Protein AF-C0JDY4-F1 (afdb_monomer_lite)

Foldseek 3Di:
DVVVVVVVVVVVCVVVPALNVLLCCQQPVVLVVQQPQALVVPPPPPDLVVLLVLLLVLLCVNVVSLCVRLDPCVPDPVSVVSSCVSVVNNVVSLVCCVVVVGPTRGDPNSNVSNVVNNVVVVVVVDPSPVVPPPCVVVPD

pLDDT: mean 74.21, std 14.03, range [37.53, 92.0]

Organism: NCBI:txid81985

InterPro domains:
  IPR039638 Mediator of RNA polymerase II transcription subunit 33A/B [PTHR33739] (1-139)
  IPR060620 Mediator of RNA polymerase II transcription subunit 33, C-terminal domain [PF27769] (1-134)

Sequence (140 aa):
QVKLAASLSASLVWLTGGLGVVHLLIKETIPSWFLSTDKSDRKQGPSDLVAELRGHALAYFVVLCGAFAWGVDSRSSASKRRRQAILGSHLEFIASALDGKISVGCETATWRTYVSGVVSLMVSCLPLWVAEIDTEVLKS

Radius of gyration: 17.47 Å; chains: 1; bounding box: 37×50×46 Å

Structure (mmCIF, N/CA/C/O backbone):
data_AF-C0JDY4-F1
#
_entry.id   AF-C0JDY4-F1
#
loop_
_atom_site.group_PDB
_atom_site.id
_atom_site.type_symbol
_atom_site.label_atom_id
_atom_site.label_alt_id
_atom_site.label_comp_id
_atom_site.label_asym_id
_atom_site.label_entity_id
_atom_site.label_seq_id
_atom_site.pdbx_PDB_ins_code
_atom_site.Cartn_x
_atom_site.Cartn_y
_atom_site.Cartn_z
_atom_site.occupancy
_atom_site.B_iso_or_equiv
_atom_site.auth_seq_id
_atom_site.auth_comp_id
_atom_site.auth_asym_id
_atom_site.auth_atom_id
_atom_site.pdbx_PDB_model_num
ATOM 1 N N . GLN A 1 1 ? 15.252 22.939 -25.487 1.00 50.12 1 GLN A N 1
ATOM 2 C CA . GLN A 1 1 ? 14.313 23.073 -24.349 1.00 50.12 1 GLN A CA 1
ATOM 3 C C . GLN A 1 1 ? 14.003 21.735 -23.671 1.00 50.12 1 GLN A C 1
ATOM 5 O O . GLN A 1 1 ? 14.151 21.660 -22.462 1.00 50.12 1 GLN A O 1
ATOM 10 N N . VAL A 1 2 ? 13.697 20.661 -24.410 1.00 67.81 2 VAL A N 1
ATOM 11 C CA . VAL A 1 2 ? 13.397 19.320 -23.845 1.00 67.81 2 VAL A CA 1
ATOM 12 C C . VAL A 1 2 ? 14.485 18.753 -22.917 1.00 67.81 2 VAL A C 1
ATOM 14 O O . VAL A 1 2 ? 14.171 18.270 -21.839 1.00 67.81 2 VAL A O 1
ATOM 17 N N . LYS A 1 3 ? 15.772 18.873 -23.278 1.00 67.50 3 LYS A N 1
ATOM 18 C CA . LYS A 1 3 ? 16.896 18.419 -22.430 1.00 67.50 3 LYS A CA 1
ATOM 19 C C . LYS A 1 3 ? 17.013 19.171 -21.099 1.00 67.50 3 LYS A C 1
ATOM 21 O O . LYS A 1 3 ? 17.364 18.560 -20.100 1.00 67.50 3 LYS A O 1
ATOM 26 N N . LEU A 1 4 ? 16.727 20.473 -21.103 1.00 75.19 4 LEU A N 1
ATOM 27 C CA . LEU A 1 4 ? 16.822 21.329 -19.917 1.00 75.19 4 LEU A CA 1
ATOM 28 C C . LEU A 1 4 ? 15.651 21.071 -18.967 1.00 75.19 4 LEU A C 1
ATOM 30 O O . LEU A 1 4 ? 15.844 20.952 -17.763 1.00 75.19 4 LEU A O 1
ATOM 34 N N . ALA A 1 5 ? 14.448 20.926 -19.528 1.00 75.88 5 ALA A N 1
ATOM 35 C CA . ALA A 1 5 ? 13.280 20.501 -18.773 1.00 75.88 5 ALA A CA 1
ATOM 36 C C . ALA A 1 5 ? 13.520 19.118 -18.151 1.00 75.88 5 ALA A C 1
ATOM 38 O O . ALA A 1 5 ? 13.335 18.968 -16.951 1.00 75.88 5 ALA A O 1
ATOM 39 N N . ALA A 1 6 ? 14.042 18.160 -18.931 1.00 74.00 6 ALA A N 1
ATOM 40 C CA . ALA A 1 6 ? 14.366 16.816 -18.457 1.00 74.00 6 ALA A CA 1
ATOM 41 C C . ALA A 1 6 ? 15.421 16.815 -17.337 1.00 74.00 6 ALA A C 1
ATOM 43 O O . ALA A 1 6 ? 15.230 16.137 -16.327 1.00 74.00 6 ALA A O 1
ATOM 44 N N . SER A 1 7 ? 16.507 17.588 -17.474 1.00 75.50 7 SER A N 1
ATOM 45 C CA . SER A 1 7 ? 17.545 17.669 -16.440 1.00 75.50 7 SER A CA 1
ATOM 46 C C . SER A 1 7 ? 17.042 18.357 -15.176 1.00 75.50 7 SER A C 1
ATOM 48 O O . SER A 1 7 ? 17.336 17.885 -14.087 1.00 75.50 7 SER A O 1
ATOM 50 N N . LEU A 1 8 ? 16.240 19.420 -15.300 1.00 72.19 8 LEU A N 1
ATOM 51 C CA . LEU A 1 8 ? 15.624 20.084 -14.151 1.00 72.19 8 LEU A CA 1
ATOM 52 C C . LEU A 1 8 ? 14.645 19.159 -13.434 1.00 72.19 8 LEU A C 1
ATOM 54 O O . LEU A 1 8 ? 14.717 19.059 -12.217 1.00 72.19 8 LEU A O 1
ATOM 58 N N . SER A 1 9 ? 13.787 18.431 -14.156 1.00 66.00 9 SER A N 1
ATOM 59 C CA . SER A 1 9 ? 12.893 17.448 -13.538 1.00 66.00 9 SER A CA 1
ATOM 60 C C . SER A 1 9 ? 13.660 16.299 -12.883 1.00 66.00 9 SER A C 1
ATOM 62 O O . SER A 1 9 ? 13.310 15.903 -11.779 1.00 66.00 9 SER A O 1
ATOM 64 N N . ALA A 1 10 ? 14.741 15.805 -13.495 1.00 67.12 10 ALA A N 1
ATOM 65 C CA . ALA A 1 10 ? 15.577 14.764 -12.899 1.00 67.12 10 ALA A CA 1
ATOM 66 C C . ALA A 1 10 ? 16.288 15.262 -11.631 1.00 67.12 10 ALA A C 1
ATOM 68 O O . ALA A 1 10 ? 16.282 14.575 -10.612 1.00 67.12 10 ALA A O 1
ATOM 69 N N . SER A 1 11 ? 16.845 16.477 -11.661 1.00 68.44 11 SER A N 1
ATOM 70 C CA . SER A 1 11 ? 17.461 17.111 -10.495 1.00 68.44 11 SER A CA 1
ATOM 71 C C . SER A 1 11 ? 16.439 17.428 -9.410 1.00 68.44 11 SER A C 1
ATOM 73 O O . SER A 1 11 ? 16.751 17.233 -8.245 1.00 68.44 11 SER A O 1
ATOM 75 N N . LEU A 1 12 ? 15.220 17.851 -9.757 1.00 62.31 12 LEU A N 1
ATOM 76 C CA . LEU A 1 12 ? 14.148 18.122 -8.800 1.00 62.31 12 LEU A CA 1
ATOM 77 C C . LEU A 1 12 ? 13.635 16.825 -8.161 1.00 62.31 12 LEU A C 1
ATOM 79 O O . LEU A 1 12 ? 13.449 16.789 -6.953 1.00 62.31 12 LEU A O 1
ATOM 83 N N . VAL A 1 13 ? 13.482 15.739 -8.926 1.00 61.78 13 VAL A N 1
ATOM 84 C CA . VAL A 1 13 ? 13.164 14.393 -8.403 1.00 61.78 13 VAL A CA 1
ATOM 85 C C . VAL A 1 13 ? 14.276 13.884 -7.482 1.00 61.78 13 VAL A C 1
ATOM 87 O O . VAL A 1 13 ? 14.000 13.286 -6.446 1.00 61.78 13 VAL A O 1
ATOM 90 N N . TRP A 1 14 ? 15.538 14.146 -7.823 1.00 54.47 14 TRP A N 1
ATOM 91 C CA . TRP A 1 14 ? 16.686 13.776 -6.995 1.00 54.47 14 TRP A CA 1
ATOM 92 C C . TRP A 1 14 ? 16.788 14.625 -5.714 1.00 54.47 14 TRP A C 1
ATOM 94 O O . TRP A 1 14 ? 17.023 14.082 -4.638 1.00 54.47 14 TRP A O 1
ATOM 104 N N . LEU A 1 15 ? 16.547 15.938 -5.805 1.00 52.94 15 LEU A N 1
ATOM 105 C CA . LEU A 1 15 ? 16.581 16.898 -4.690 1.00 52.94 15 LEU A CA 1
ATOM 106 C C . LEU A 1 15 ? 15.380 16.768 -3.749 1.00 52.94 15 LEU A C 1
ATOM 108 O O . LEU A 1 15 ? 15.523 16.991 -2.553 1.00 52.94 15 LEU A O 1
ATOM 112 N N . THR A 1 16 ? 14.216 16.365 -4.260 1.00 61.41 16 THR A N 1
ATOM 113 C CA . THR A 1 16 ? 13.029 16.053 -3.444 1.00 61.41 16 THR A CA 1
ATOM 114 C C . THR A 1 16 ? 13.118 14.678 -2.771 1.00 61.41 16 THR A C 1
ATOM 116 O O . THR A 1 16 ? 12.195 14.297 -2.060 1.00 61.41 16 THR A O 1
ATOM 119 N N . GLY A 1 17 ? 14.238 13.955 -2.936 1.00 56.53 17 GLY A N 1
ATOM 120 C CA . GLY A 1 17 ? 14.580 12.736 -2.194 1.00 56.53 17 GLY A CA 1
ATOM 121 C C . GLY A 1 17 ? 14.294 11.406 -2.910 1.00 56.53 17 GLY A C 1
ATOM 122 O O . GLY A 1 17 ? 14.461 10.334 -2.320 1.00 56.53 17 GLY A O 1
ATOM 123 N N . GLY A 1 18 ? 13.937 11.448 -4.198 1.00 70.25 18 GLY A N 1
ATOM 124 C CA . GLY A 1 18 ? 13.929 10.301 -5.110 1.00 70.25 18 GLY A CA 1
ATOM 125 C C . GLY A 1 18 ? 13.189 9.051 -4.607 1.00 70.25 18 GLY A C 1
ATOM 126 O O . GLY A 1 18 ? 12.225 9.110 -3.847 1.00 70.25 18 GLY A O 1
ATOM 127 N N . LEU A 1 19 ? 13.676 7.877 -5.024 1.00 68.69 19 LEU A N 1
ATOM 128 C CA . LEU A 1 19 ? 13.177 6.559 -4.599 1.00 68.69 19 LEU A CA 1
ATOM 129 C C . LEU A 1 19 ? 13.243 6.351 -3.072 1.00 68.69 19 LEU A C 1
ATOM 131 O O . LEU A 1 19 ? 12.478 5.557 -2.528 1.00 68.69 19 LEU A O 1
ATOM 135 N N . GLY A 1 20 ? 14.146 7.055 -2.382 1.00 74.81 20 GLY A N 1
ATOM 136 C CA . GLY A 1 20 ? 14.286 6.991 -0.927 1.00 74.81 20 GLY A CA 1
ATOM 137 C C . GLY A 1 20 ? 13.078 7.573 -0.196 1.00 74.81 20 GLY A C 1
ATOM 138 O O . GLY A 1 20 ? 12.614 6.980 0.772 1.00 74.81 20 GLY A O 1
ATOM 139 N N . VAL A 1 21 ? 12.508 8.668 -0.700 1.00 79.88 21 VAL A N 1
ATOM 140 C CA . VAL A 1 21 ? 11.307 9.279 -0.111 1.00 79.88 21 VAL A CA 1
ATOM 141 C C . VAL A 1 21 ? 10.082 8.406 -0.303 1.00 79.88 21 VAL A C 1
ATOM 143 O O . VAL A 1 21 ? 9.330 8.212 0.645 1.00 79.88 21 VAL A O 1
ATOM 146 N N . VAL A 1 22 ? 9.909 7.798 -1.479 1.00 80.81 22 VAL A N 1
ATOM 147 C CA . VAL A 1 22 ? 8.815 6.836 -1.683 1.00 80.81 22 VAL A CA 1
ATOM 148 C C . VAL A 1 22 ? 8.992 5.613 -0.784 1.00 80.81 22 VAL A C 1
ATOM 150 O O . VAL A 1 22 ? 8.022 5.123 -0.211 1.00 80.81 22 VAL A O 1
ATOM 153 N N . HIS A 1 23 ? 10.227 5.140 -0.601 1.00 82.06 23 HIS A N 1
ATOM 154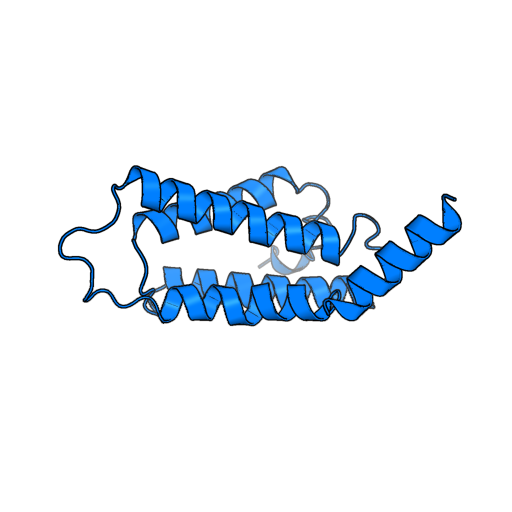 C CA . HIS A 1 23 ? 10.498 4.050 0.328 1.00 82.06 23 HIS A CA 1
ATOM 155 C C . HIS A 1 23 ? 10.092 4.399 1.761 1.00 82.06 23 HIS A C 1
ATOM 157 O O . HIS A 1 23 ? 9.384 3.617 2.389 1.00 82.06 23 HIS A O 1
ATOM 163 N N . LEU A 1 24 ? 10.519 5.561 2.252 1.00 85.00 24 LEU A N 1
ATOM 164 C CA . LEU A 1 24 ? 10.254 6.009 3.616 1.00 85.00 24 LEU A CA 1
ATOM 165 C C . LEU A 1 24 ? 8.764 6.295 3.833 1.00 85.00 24 LEU A C 1
ATOM 167 O O . LEU A 1 24 ? 8.200 5.926 4.859 1.00 85.00 24 LEU A O 1
ATOM 171 N N . LEU A 1 25 ? 8.101 6.851 2.819 1.00 84.81 25 LEU A N 1
ATOM 172 C CA . LEU A 1 25 ? 6.662 7.074 2.815 1.00 84.81 25 LEU A CA 1
ATOM 173 C C . LEU A 1 25 ? 5.895 5.762 3.022 1.00 84.81 25 LEU A C 1
ATOM 175 O O . LEU A 1 25 ? 5.059 5.665 3.916 1.00 84.81 25 LEU A O 1
ATOM 179 N N . ILE A 1 26 ? 6.191 4.760 2.193 1.00 84.50 26 ILE A N 1
ATOM 180 C CA . ILE A 1 26 ? 5.498 3.467 2.196 1.00 84.50 26 ILE A CA 1
ATOM 181 C C . ILE A 1 26 ? 5.862 2.678 3.460 1.00 84.50 26 ILE A C 1
ATOM 183 O O . ILE A 1 26 ? 4.991 2.125 4.119 1.00 84.50 26 ILE A O 1
ATOM 187 N N . LYS A 1 27 ? 7.142 2.632 3.829 1.00 84.69 27 LYS A N 1
ATOM 188 C CA . LYS A 1 27 ? 7.610 1.794 4.936 1.00 84.69 27 LYS A CA 1
ATOM 189 C C . LYS A 1 27 ? 7.341 2.394 6.318 1.00 84.69 27 LYS A C 1
ATOM 191 O O . LYS A 1 27 ? 7.126 1.639 7.259 1.00 84.69 27 LYS A O 1
ATOM 196 N N . GLU A 1 28 ? 7.376 3.716 6.460 1.00 84.00 28 GLU A N 1
ATOM 197 C CA . GLU A 1 28 ? 7.395 4.361 7.779 1.00 84.00 28 GLU A CA 1
ATOM 198 C C . GLU A 1 28 ? 6.303 5.417 7.935 1.00 84.00 28 GLU A C 1
ATOM 200 O O . GLU A 1 28 ? 5.525 5.350 8.886 1.00 84.00 28 GLU A O 1
ATOM 205 N N . THR A 1 29 ? 6.190 6.378 7.016 1.00 86.12 29 THR A N 1
ATOM 206 C CA . THR A 1 29 ? 5.264 7.513 7.178 1.00 86.12 29 THR A CA 1
ATOM 207 C C . THR A 1 29 ? 3.797 7.086 7.158 1.00 86.12 29 THR A C 1
ATOM 209 O O . THR A 1 29 ? 3.020 7.528 7.999 1.00 86.12 29 THR A O 1
ATOM 212 N N . ILE A 1 30 ? 3.399 6.224 6.222 1.00 86.12 30 ILE A N 1
ATOM 213 C CA . ILE A 1 30 ? 2.007 5.773 6.114 1.00 86.12 30 ILE A CA 1
ATOM 214 C C . ILE A 1 30 ? 1.634 4.866 7.299 1.00 86.12 30 ILE A C 1
ATOM 216 O O . ILE A 1 30 ? 0.647 5.170 7.974 1.00 86.12 30 ILE A O 1
ATOM 220 N N . PRO A 1 31 ? 2.419 3.820 7.632 1.00 85.75 31 PRO A N 1
ATOM 221 C CA . PRO A 1 31 ? 2.177 3.016 8.827 1.00 85.75 31 PRO A CA 1
ATOM 222 C C . PRO A 1 31 ? 2.137 3.834 10.119 1.00 85.75 31 PRO A C 1
ATOM 224 O O . PRO A 1 31 ? 1.203 3.684 10.902 1.00 85.75 31 PRO A O 1
ATOM 227 N N . SER A 1 32 ? 3.096 4.742 10.336 1.00 86.50 32 SER A N 1
ATOM 228 C CA . SER A 1 32 ? 3.095 5.592 11.537 1.00 86.50 32 SER A CA 1
ATOM 229 C C . SER A 1 32 ? 1.857 6.478 11.608 1.00 86.50 32 SER A C 1
ATOM 231 O O . SER A 1 32 ? 1.239 6.559 12.662 1.00 86.50 32 SER A O 1
ATOM 233 N N . TRP A 1 33 ? 1.415 7.063 10.493 1.00 86.88 33 TRP A N 1
ATOM 234 C CA . TRP A 1 33 ? 0.191 7.861 10.458 1.00 86.88 33 TRP A CA 1
ATOM 235 C C . TRP A 1 33 ? -1.057 7.052 10.859 1.00 86.88 33 TRP A C 1
ATOM 237 O O . TRP A 1 33 ? -1.898 7.526 11.633 1.00 86.88 33 TRP A O 1
ATOM 247 N N . PHE A 1 34 ? -1.145 5.804 10.388 1.00 85.62 34 PHE A N 1
ATOM 248 C CA . PHE A 1 34 ? -2.207 4.868 10.759 1.00 85.62 34 PHE A CA 1
ATOM 249 C C . PHE A 1 34 ? -2.171 4.479 12.242 1.00 85.62 34 PHE A C 1
ATOM 251 O O . PHE A 1 34 ? -3.230 4.292 12.840 1.00 85.62 34 PHE A O 1
ATOM 258 N N . LEU A 1 35 ? -0.985 4.378 12.843 1.00 84.25 35 LEU A N 1
ATOM 259 C CA . LEU A 1 35 ? -0.803 4.030 14.257 1.00 84.25 35 LEU A CA 1
ATOM 260 C C . LEU A 1 35 ? -0.995 5.229 15.202 1.00 84.25 35 LEU A C 1
ATOM 262 O O . LEU A 1 35 ? -1.524 5.059 16.295 1.00 84.25 35 LEU A O 1
ATOM 266 N N . SER A 1 36 ? -0.582 6.431 14.793 1.00 79.38 36 SER A N 1
ATOM 267 C CA . SER A 1 36 ? -0.548 7.633 15.640 1.00 79.38 36 SER A CA 1
ATOM 268 C C . SER A 1 36 ? -1.860 8.413 15.702 1.00 79.38 36 SER A C 1
ATOM 270 O O . SER A 1 36 ? -1.980 9.302 16.540 1.00 79.38 36 SER A O 1
ATOM 272 N N . THR A 1 37 ? -2.833 8.137 14.828 1.00 69.56 37 THR A N 1
ATOM 273 C CA . THR A 1 37 ? -4.132 8.825 14.887 1.00 69.56 37 THR A CA 1
ATOM 274 C C . THR A 1 37 ? -4.836 8.473 16.198 1.00 69.56 37 THR A C 1
A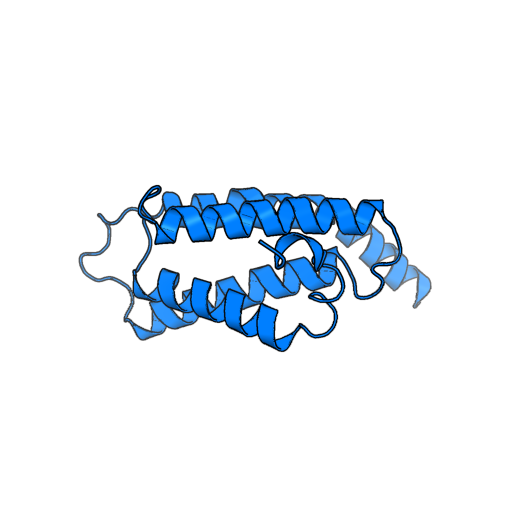TOM 276 O O . THR A 1 37 ? -5.233 7.331 16.409 1.00 69.56 37 THR A O 1
ATOM 279 N N . ASP A 1 38 ? -4.960 9.447 17.096 1.00 60.59 38 ASP A N 1
ATOM 280 C CA . ASP A 1 38 ? -5.595 9.247 18.393 1.00 60.59 38 ASP A CA 1
ATOM 281 C C . ASP A 1 38 ? -7.122 9.133 18.230 1.00 60.59 38 ASP A C 1
ATOM 283 O O . ASP A 1 38 ? -7.775 9.932 17.552 1.00 60.59 38 ASP A O 1
ATOM 287 N N . LYS A 1 39 ? -7.705 8.113 18.864 1.00 57.69 39 LYS A N 1
ATOM 288 C CA . LYS A 1 39 ? -9.154 7.861 18.874 1.00 57.69 39 LYS A CA 1
ATOM 289 C C . LYS A 1 39 ? -9.895 8.876 19.753 1.00 57.69 39 LYS A C 1
ATOM 291 O O . LYS A 1 39 ? -11.118 8.980 19.657 1.00 57.69 39 LYS A O 1
ATOM 296 N N . SER A 1 40 ? -9.166 9.606 20.602 1.00 51.03 40 SER A N 1
ATOM 297 C CA . SER A 1 40 ? -9.708 10.513 21.617 1.00 51.03 40 SER A CA 1
ATOM 298 C C . SER A 1 40 ? -10.309 11.814 21.057 1.00 51.03 40 SER A C 1
ATOM 300 O O . SER A 1 40 ? -11.201 12.382 21.689 1.00 51.03 40 SER A O 1
ATOM 302 N N . ASP A 1 41 ? -9.928 12.242 19.848 1.00 49.00 41 ASP A N 1
ATOM 303 C CA . ASP A 1 41 ? -10.339 13.541 19.280 1.00 49.00 41 ASP A CA 1
ATOM 304 C C . ASP A 1 41 ? -11.673 13.494 18.497 1.00 49.00 41 ASP A C 1
ATOM 306 O O . ASP A 1 41 ? -12.061 14.415 17.781 1.00 49.00 41 ASP A O 1
ATOM 310 N N . ARG A 1 42 ? -12.408 12.377 18.585 1.00 53.94 42 ARG A N 1
ATOM 311 C CA . ARG A 1 42 ? -13.495 12.047 17.645 1.00 53.94 42 ARG A CA 1
ATOM 312 C C . ARG A 1 42 ? -14.854 11.984 18.338 1.00 53.94 42 ARG A C 1
ATOM 314 O O . ARG A 1 42 ? -15.595 11.020 18.186 1.00 53.94 42 ARG A O 1
ATOM 321 N N . LYS A 1 43 ? -15.219 13.049 19.064 1.00 53.38 43 LYS A N 1
ATOM 322 C CA . LYS A 1 43 ? -16.622 13.280 19.484 1.00 53.38 43 LYS A CA 1
ATOM 323 C C . LYS A 1 43 ? -17.538 13.623 18.301 1.00 53.38 43 LYS A C 1
ATOM 325 O O . LYS A 1 43 ? -18.748 13.455 18.397 1.00 53.38 43 LYS A O 1
ATOM 330 N N . GLN A 1 44 ? -16.953 14.046 17.180 1.00 56.25 44 GLN A N 1
ATOM 331 C CA . GLN A 1 44 ? -17.633 14.281 15.911 1.00 56.25 44 GLN A CA 1
ATOM 332 C C . GLN A 1 44 ? -16.652 13.967 14.778 1.00 56.25 44 GLN A C 1
ATOM 334 O O . GLN A 1 44 ? -16.075 14.855 14.159 1.00 56.25 44 GLN A O 1
ATOM 339 N N . GLY A 1 45 ? -16.353 12.677 14.597 1.00 60.12 45 GLY A N 1
ATOM 340 C CA . GLY A 1 45 ? -15.455 12.243 13.528 1.00 60.12 45 GLY A CA 1
ATOM 341 C C . GLY A 1 45 ? -15.963 12.694 12.149 1.00 60.12 45 GLY A C 1
ATOM 342 O O . GLY A 1 45 ? -17.169 12.904 11.993 1.00 60.12 45 GLY A O 1
ATOM 343 N N . PRO A 1 46 ? -15.075 12.852 11.146 1.00 60.62 46 PRO A N 1
ATOM 344 C CA . PRO A 1 46 ? -15.482 13.055 9.759 1.00 60.62 46 PRO A CA 1
ATOM 345 C C . PRO A 1 46 ? -16.599 12.085 9.370 1.00 60.62 46 PRO A C 1
ATOM 347 O O . PRO A 1 46 ? -16.592 10.929 9.804 1.00 60.62 46 PRO A O 1
ATOM 350 N N . SER A 1 47 ? -17.554 12.566 8.566 1.00 77.12 47 SER A N 1
ATOM 351 C CA . SER A 1 47 ? -18.618 11.714 8.035 1.00 77.12 47 SER A CA 1
ATOM 352 C C . SER A 1 47 ? -18.007 10.476 7.384 1.00 77.12 47 SER A C 1
ATOM 354 O O . SER A 1 47 ? -16.901 10.537 6.842 1.00 77.12 47 SER A O 1
ATOM 356 N N . ASP A 1 48 ? -18.721 9.355 7.447 1.00 78.12 48 ASP A N 1
ATOM 357 C CA . ASP A 1 48 ? -18.233 8.062 6.957 1.00 78.12 48 ASP A CA 1
ATOM 358 C C . ASP A 1 48 ? -17.677 8.174 5.523 1.00 78.12 48 ASP A C 1
ATOM 360 O O . ASP A 1 48 ? -16.578 7.720 5.233 1.00 78.12 48 ASP A O 1
ATOM 364 N N . LEU A 1 49 ? -18.339 8.976 4.682 1.00 83.62 49 LEU A N 1
ATOM 365 C CA . LEU A 1 49 ? -17.906 9.325 3.324 1.00 83.62 49 LEU A CA 1
ATOM 366 C C . LEU A 1 49 ? -16.525 10.003 3.248 1.00 83.62 49 LEU A C 1
ATOM 368 O O . LEU A 1 49 ? -15.736 9.709 2.352 1.00 83.62 49 LEU A O 1
ATOM 372 N N . VAL A 1 50 ? -16.217 10.931 4.159 1.00 85.12 50 VAL A N 1
ATOM 373 C CA . VAL A 1 50 ? -14.916 11.623 4.195 1.00 85.12 50 VAL A CA 1
ATOM 374 C C . VAL A 1 50 ? -13.816 10.663 4.648 1.00 85.12 50 VAL A C 1
ATOM 376 O O . VAL A 1 50 ? -12.710 10.706 4.109 1.00 85.12 50 VAL A O 1
ATOM 379 N N . ALA A 1 51 ? -14.119 9.773 5.596 1.00 84.62 51 ALA A N 1
ATOM 380 C CA . ALA A 1 51 ? -13.203 8.719 6.024 1.00 84.62 51 ALA A CA 1
ATOM 381 C C . ALA A 1 51 ? -12.930 7.716 4.887 1.00 84.62 51 ALA A C 1
ATOM 383 O O . ALA A 1 51 ? -11.777 7.415 4.573 1.00 84.62 51 ALA A O 1
ATOM 384 N N . GLU A 1 52 ? -13.977 7.272 4.190 1.00 86.50 52 GLU A N 1
ATOM 385 C CA . GLU A 1 52 ? -13.858 6.388 3.032 1.00 86.50 52 GLU A CA 1
ATOM 386 C C . GLU A 1 52 ? -13.013 7.014 1.915 1.00 86.50 52 GLU A C 1
ATOM 388 O O . GLU A 1 52 ? -12.057 6.386 1.445 1.00 86.50 52 GLU A O 1
ATOM 393 N N . LEU A 1 53 ? -13.309 8.266 1.540 1.00 88.38 53 LEU A N 1
ATOM 394 C CA . LEU A 1 53 ? -12.566 9.009 0.520 1.00 88.38 53 LEU A CA 1
ATOM 395 C C . LEU A 1 53 ? -11.094 9.175 0.904 1.00 88.38 53 LEU A C 1
ATOM 397 O O . LEU A 1 53 ? -10.217 9.050 0.051 1.00 88.38 53 LEU A O 1
ATOM 401 N N . ARG A 1 54 ? -10.810 9.418 2.188 1.00 87.38 54 ARG A N 1
ATOM 402 C CA . ARG A 1 54 ? -9.441 9.513 2.700 1.00 87.38 54 ARG A CA 1
ATOM 403 C C . ARG A 1 54 ? -8.683 8.205 2.514 1.00 87.38 54 ARG A C 1
ATOM 405 O O . ARG A 1 54 ? -7.550 8.231 2.038 1.00 87.38 54 ARG A O 1
ATOM 412 N N . GLY A 1 55 ? -9.299 7.073 2.851 1.00 88.31 55 GLY A N 1
ATOM 413 C CA . GLY A 1 55 ? -8.680 5.763 2.659 1.00 88.31 55 GLY A CA 1
ATOM 414 C C . GLY A 1 55 ? -8.427 5.458 1.182 1.00 88.31 55 GLY A C 1
ATOM 415 O O . GLY A 1 55 ? -7.330 5.027 0.828 1.00 88.31 55 GLY A O 1
ATOM 416 N N . HIS A 1 56 ? -9.373 5.795 0.298 1.00 88.25 56 HIS A N 1
ATOM 417 C CA . HIS A 1 56 ? -9.166 5.702 -1.149 1.00 88.25 56 HIS A CA 1
ATOM 418 C C . HIS A 1 56 ? -8.010 6.584 -1.625 1.00 88.25 56 HIS A C 1
ATOM 420 O O . HIS A 1 56 ? -7.115 6.093 -2.309 1.00 88.25 56 HIS A O 1
ATOM 426 N N . ALA A 1 57 ? -7.987 7.861 -1.242 1.00 90.00 57 ALA A N 1
ATOM 427 C CA . ALA A 1 57 ? -6.927 8.787 -1.627 1.00 90.00 57 ALA A CA 1
ATOM 428 C C . ALA A 1 57 ? -5.545 8.283 -1.184 1.00 90.00 57 ALA A C 1
ATOM 430 O O . ALA A 1 57 ? -4.606 8.299 -1.977 1.00 90.00 57 ALA A O 1
ATOM 431 N N . LEU A 1 58 ? -5.432 7.765 0.045 1.00 89.62 58 LEU A N 1
ATOM 432 C CA . LEU A 1 58 ? -4.198 7.164 0.557 1.00 89.62 58 LEU A CA 1
ATOM 433 C C . LEU A 1 58 ? -3.791 5.913 -0.233 1.00 89.62 58 LEU A C 1
ATOM 435 O O . LEU A 1 58 ? -2.610 5.746 -0.537 1.00 89.62 58 LEU A O 1
ATOM 439 N N . ALA A 1 59 ? -4.746 5.054 -0.599 1.00 90.62 59 ALA A N 1
ATOM 440 C CA . ALA A 1 59 ? -4.472 3.854 -1.386 1.00 90.62 59 ALA A CA 1
ATOM 441 C C . ALA A 1 59 ? -3.940 4.205 -2.781 1.00 90.62 59 ALA A C 1
ATOM 443 O O . ALA A 1 59 ? -2.890 3.706 -3.187 1.00 90.62 59 ALA A O 1
ATOM 444 N N . TYR A 1 60 ? -4.618 5.116 -3.486 1.00 87.00 60 TYR A N 1
ATOM 445 C CA . TYR A 1 60 ? -4.163 5.611 -4.785 1.00 87.00 60 TYR A CA 1
ATOM 446 C C . TYR A 1 60 ? -2.793 6.275 -4.682 1.00 87.00 60 TYR A C 1
ATOM 448 O O . TYR A 1 60 ? -1.926 6.005 -5.507 1.00 87.00 60 TYR A O 1
ATOM 456 N N . PHE A 1 61 ? -2.570 7.097 -3.657 1.00 87.38 61 PHE A N 1
ATOM 457 C CA . PHE A 1 61 ? -1.296 7.774 -3.450 1.00 87.38 61 PHE A CA 1
ATOM 458 C C . PHE A 1 61 ? -0.139 6.782 -3.274 1.00 87.38 61 PHE A C 1
ATOM 460 O O . PHE A 1 61 ? 0.845 6.862 -4.005 1.00 87.38 61 PHE A O 1
ATOM 467 N N . VAL A 1 62 ? -0.276 5.797 -2.380 1.00 87.50 62 VAL A N 1
ATOM 468 C CA . VAL A 1 62 ? 0.759 4.777 -2.134 1.00 87.50 62 VAL A CA 1
ATOM 469 C C . VAL A 1 62 ? 1.054 3.958 -3.389 1.00 87.50 62 VAL A C 1
ATOM 471 O O . VAL A 1 62 ? 2.222 3.770 -3.742 1.00 87.50 62 VAL A O 1
ATOM 474 N N . VAL A 1 63 ? 0.014 3.502 -4.091 1.00 83.12 63 VAL A N 1
ATOM 475 C CA . VAL A 1 63 ? 0.184 2.666 -5.286 1.00 83.12 63 VAL A CA 1
ATOM 476 C C . VAL A 1 63 ? 0.794 3.458 -6.440 1.00 83.12 63 VAL A C 1
ATOM 478 O O . VAL A 1 63 ? 1.719 2.965 -7.085 1.00 83.12 63 VAL A O 1
ATOM 481 N N . LEU A 1 64 ? 0.343 4.692 -6.681 1.00 82.00 64 LEU A N 1
ATOM 482 C CA . LEU A 1 64 ? 0.905 5.553 -7.724 1.00 82.00 64 LEU A CA 1
ATOM 483 C C . LEU A 1 64 ? 2.359 5.917 -7.416 1.00 82.00 64 LEU A C 1
ATOM 485 O O . LEU A 1 64 ? 3.209 5.796 -8.295 1.00 82.00 64 LEU A O 1
ATOM 489 N N . CYS A 1 65 ? 2.677 6.293 -6.173 1.00 82.44 65 CYS A N 1
ATOM 490 C CA . CYS A 1 65 ? 4.055 6.554 -5.758 1.00 82.44 65 CYS A CA 1
ATOM 491 C C . CYS A 1 65 ? 4.948 5.327 -5.978 1.00 82.44 65 CYS A C 1
ATOM 493 O O . CYS A 1 65 ? 6.033 5.468 -6.540 1.00 82.44 65 CYS A O 1
ATOM 495 N N . GLY A 1 66 ? 4.488 4.129 -5.606 1.00 78.81 66 GLY A N 1
ATOM 496 C CA . GLY A 1 66 ? 5.202 2.879 -5.871 1.00 78.81 66 GLY A CA 1
ATOM 497 C C . GLY A 1 66 ? 5.404 2.616 -7.367 1.00 78.81 66 GLY A C 1
ATOM 498 O O . GLY A 1 66 ? 6.519 2.327 -7.805 1.00 78.81 66 GLY A O 1
ATOM 499 N N . ALA A 1 67 ? 4.353 2.782 -8.172 1.00 76.56 67 ALA A N 1
ATOM 500 C CA . ALA A 1 67 ? 4.411 2.599 -9.620 1.00 76.56 67 ALA A CA 1
ATOM 501 C C . ALA A 1 67 ? 5.414 3.559 -10.288 1.00 76.56 67 ALA A C 1
ATOM 503 O O . ALA A 1 67 ? 6.224 3.126 -11.108 1.00 76.56 67 ALA A O 1
ATOM 504 N N . PHE A 1 68 ? 5.428 4.838 -9.895 1.00 74.19 68 PHE A N 1
ATOM 505 C CA . PHE A 1 68 ? 6.405 5.816 -10.388 1.00 74.19 68 PHE A CA 1
ATOM 506 C C . PHE A 1 68 ? 7.831 5.521 -9.91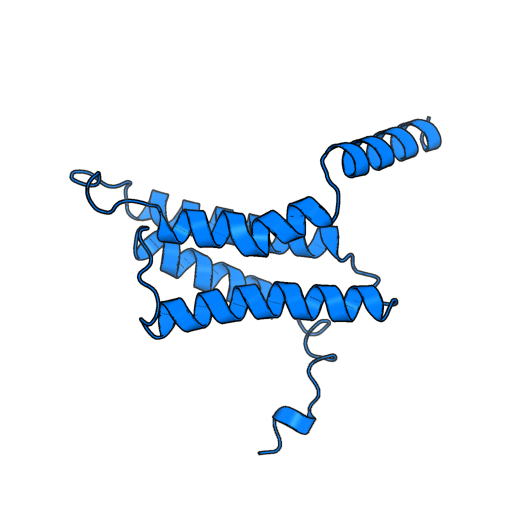2 1.00 74.19 68 PHE A C 1
ATOM 508 O O . PHE A 1 68 ? 8.781 5.680 -10.675 1.00 74.19 68 PHE A O 1
ATOM 515 N N . ALA A 1 69 ? 7.991 5.076 -8.666 1.00 75.12 69 ALA A N 1
ATOM 516 C CA . ALA A 1 69 ? 9.287 4.790 -8.062 1.00 75.12 69 ALA A CA 1
ATOM 517 C C . ALA A 1 69 ? 9.989 3.569 -8.670 1.00 75.12 69 ALA A C 1
ATOM 519 O O . ALA A 1 69 ? 11.213 3.567 -8.817 1.00 75.12 69 ALA A O 1
ATOM 520 N N . TRP A 1 70 ? 9.233 2.524 -9.007 1.00 72.06 70 TRP A N 1
ATOM 521 C CA . TRP A 1 70 ? 9.796 1.286 -9.547 1.00 72.06 70 TRP A CA 1
ATOM 522 C C . TRP A 1 70 ? 9.744 1.194 -11.069 1.00 72.06 70 TRP A C 1
ATOM 524 O O . TRP A 1 70 ? 10.473 0.369 -11.623 1.00 72.06 70 TRP A O 1
ATOM 534 N N . GLY A 1 71 ? 8.961 2.059 -11.724 1.00 60.91 71 GLY A N 1
ATOM 535 C CA . GLY A 1 71 ? 8.801 2.097 -13.173 1.00 60.91 71 GLY A CA 1
ATOM 536 C C . GLY A 1 71 ? 8.213 0.805 -13.750 1.00 60.91 71 GLY A C 1
ATOM 537 O O . GLY A 1 71 ? 8.096 -0.220 -13.081 1.00 60.91 71 GLY A O 1
ATOM 538 N N . VAL A 1 72 ? 7.847 0.846 -15.031 1.00 51.84 72 VAL A N 1
ATOM 539 C CA . VAL A 1 72 ? 7.368 -0.343 -15.763 1.00 51.84 72 VAL A CA 1
ATOM 540 C C . VAL A 1 72 ? 8.541 -1.246 -16.178 1.00 51.84 72 VAL A C 1
ATOM 542 O O . VAL A 1 72 ? 8.379 -2.455 -16.322 1.00 51.84 72 VAL A O 1
ATOM 545 N N . ASP A 1 73 ? 9.750 -0.682 -16.305 1.00 52.47 73 ASP A N 1
ATOM 546 C CA . ASP A 1 73 ? 10.963 -1.418 -16.674 1.00 52.47 73 ASP A CA 1
ATOM 547 C C . ASP A 1 73 ? 11.654 -2.035 -15.447 1.00 52.47 73 ASP A C 1
ATOM 549 O O . ASP A 1 73 ? 12.662 -1.571 -14.907 1.00 52.47 73 ASP A O 1
ATOM 553 N N . SER A 1 74 ? 11.098 -3.164 -15.023 1.00 53.53 74 SER A N 1
ATOM 554 C CA . SER A 1 74 ? 11.543 -4.022 -13.924 1.00 53.53 74 SER A CA 1
ATOM 555 C C . SER A 1 74 ? 12.812 -4.838 -14.234 1.00 53.53 74 SER A C 1
ATOM 557 O O . SER A 1 74 ? 13.059 -5.856 -13.597 1.00 53.53 74 SER A O 1
ATOM 559 N N . ARG A 1 75 ? 13.658 -4.425 -15.186 1.00 55.50 75 ARG A N 1
ATOM 560 C CA . ARG A 1 75 ? 14.754 -5.266 -15.714 1.00 55.50 75 ARG A CA 1
ATOM 561 C C . ARG A 1 75 ? 15.940 -5.477 -14.763 1.00 55.50 75 ARG A C 1
ATOM 563 O O . ARG A 1 75 ? 16.636 -6.479 -14.883 1.00 55.50 75 ARG A O 1
ATOM 570 N N . SER A 1 76 ? 16.171 -4.580 -13.803 1.00 63.56 76 SER A N 1
ATOM 571 C CA . SER A 1 76 ? 17.276 -4.718 -12.841 1.00 63.56 76 SER A CA 1
ATOM 572 C C . SER A 1 76 ? 16.885 -5.574 -11.630 1.00 63.56 76 SER A C 1
ATOM 574 O O . SER A 1 76 ? 15.924 -5.265 -10.922 1.00 63.56 76 SER A O 1
ATOM 576 N N . SER A 1 77 ? 17.677 -6.609 -11.336 1.00 65.50 77 SER A N 1
ATOM 577 C CA . SER A 1 77 ? 17.510 -7.486 -10.165 1.00 65.50 77 SER A CA 1
ATOM 578 C C . SER A 1 77 ? 17.526 -6.720 -8.835 1.00 65.50 77 SER A C 1
ATOM 580 O O . SER A 1 77 ? 16.766 -7.042 -7.922 1.00 65.50 77 SER A O 1
ATOM 582 N N . ALA A 1 78 ? 18.323 -5.652 -8.739 1.00 65.75 78 ALA A N 1
ATOM 583 C CA . ALA A 1 78 ? 18.358 -4.778 -7.568 1.00 65.75 78 ALA A CA 1
ATOM 584 C C . ALA A 1 78 ? 17.048 -3.987 -7.391 1.00 65.75 78 ALA A C 1
ATOM 586 O O . ALA A 1 78 ? 16.598 -3.789 -6.262 1.00 65.75 78 ALA A O 1
ATOM 587 N N . SER A 1 79 ? 16.413 -3.575 -8.496 1.00 65.31 79 SER A N 1
ATOM 588 C CA . SER A 1 79 ? 15.103 -2.907 -8.479 1.00 65.31 79 SER A CA 1
ATOM 589 C C . SER A 1 79 ? 13.997 -3.868 -8.030 1.00 65.31 79 SER A C 1
ATOM 591 O O . SER A 1 79 ? 13.208 -3.518 -7.153 1.00 65.31 79 SER A O 1
ATOM 593 N N . LYS A 1 80 ? 13.998 -5.112 -8.537 1.00 69.69 80 LYS A N 1
ATOM 594 C CA . LYS A 1 80 ? 13.054 -6.165 -8.116 1.00 69.69 80 LYS A CA 1
ATOM 595 C C . LYS A 1 80 ? 13.169 -6.489 -6.628 1.00 69.69 80 LYS A C 1
ATOM 597 O O . LYS A 1 80 ? 12.174 -6.415 -5.913 1.00 69.69 80 LYS A O 1
ATOM 602 N N . ARG A 1 81 ? 14.387 -6.761 -6.142 1.00 72.62 81 ARG A N 1
ATOM 603 C CA . ARG A 1 81 ? 14.632 -7.073 -4.723 1.00 72.62 81 ARG A CA 1
ATOM 604 C C . ARG A 1 81 ? 14.196 -5.926 -3.814 1.00 72.62 81 ARG A C 1
ATOM 606 O O . ARG A 1 81 ? 13.567 -6.157 -2.786 1.00 72.62 81 ARG A O 1
ATOM 613 N N . ARG A 1 82 ? 14.513 -4.683 -4.192 1.00 73.44 82 ARG A N 1
ATOM 614 C CA . ARG A 1 82 ? 14.096 -3.507 -3.425 1.00 73.44 82 ARG A CA 1
ATOM 615 C C . ARG A 1 82 ? 12.574 -3.397 -3.403 1.00 73.44 82 ARG A C 1
ATOM 617 O O . ARG A 1 82 ? 12.014 -3.274 -2.328 1.00 73.44 82 ARG A O 1
ATOM 624 N N . ARG A 1 83 ? 11.899 -3.512 -4.546 1.00 75.81 83 ARG A N 1
ATOM 625 C CA . ARG A 1 83 ? 10.429 -3.503 -4.621 1.00 75.81 83 ARG A CA 1
ATOM 626 C C . ARG A 1 83 ? 9.798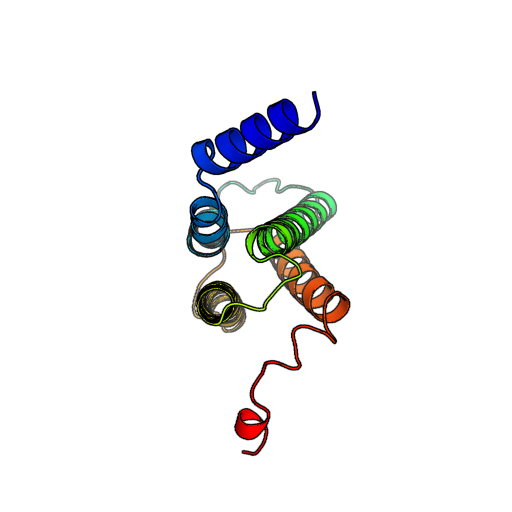 -4.559 -3.714 1.00 75.81 83 ARG A C 1
ATOM 628 O O . ARG A 1 83 ? 8.923 -4.218 -2.927 1.00 75.81 83 ARG A O 1
ATOM 635 N N . GLN A 1 84 ? 10.276 -5.801 -3.788 1.00 77.38 84 GLN A N 1
ATOM 636 C CA . GLN A 1 84 ? 9.791 -6.907 -2.959 1.00 77.38 84 GLN A CA 1
ATOM 637 C C . GLN A 1 84 ? 9.963 -6.621 -1.465 1.00 77.38 84 GLN A C 1
ATOM 639 O O . GLN A 1 84 ? 9.019 -6.808 -0.709 1.00 77.38 84 GLN A O 1
ATOM 644 N N . ALA A 1 85 ? 11.121 -6.107 -1.039 1.00 81.12 85 ALA A N 1
ATOM 645 C CA . ALA A 1 85 ? 11.351 -5.771 0.366 1.00 81.12 85 ALA A CA 1
ATOM 646 C C . ALA A 1 85 ? 10.391 -4.677 0.869 1.00 81.12 85 ALA A C 1
ATOM 648 O O . ALA A 1 85 ? 9.866 -4.763 1.976 1.00 81.12 85 ALA A O 1
ATOM 649 N N . ILE A 1 86 ? 10.140 -3.654 0.049 1.00 80.75 86 ILE A N 1
ATOM 650 C CA . ILE A 1 86 ? 9.291 -2.519 0.427 1.00 80.75 86 ILE A CA 1
ATOM 651 C C . ILE A 1 86 ? 7.826 -2.933 0.477 1.00 80.75 86 ILE A C 1
ATOM 653 O O . ILE A 1 86 ? 7.158 -2.728 1.489 1.00 80.75 86 ILE A O 1
ATOM 657 N N . LEU A 1 87 ? 7.341 -3.536 -0.606 1.00 82.38 87 LEU A N 1
ATOM 658 C CA . LEU A 1 87 ? 5.959 -3.979 -0.704 1.00 82.38 87 LEU A CA 1
ATOM 659 C C . LEU A 1 87 ? 5.671 -5.087 0.312 1.00 82.38 87 LEU A C 1
ATOM 661 O O . LEU A 1 87 ? 4.631 -5.052 0.956 1.00 82.38 87 LEU A O 1
ATOM 665 N N . GLY A 1 88 ? 6.623 -5.999 0.526 1.00 83.06 88 GLY A N 1
ATOM 666 C CA . GLY A 1 88 ? 6.558 -7.022 1.566 1.00 83.06 88 GLY A CA 1
ATOM 667 C C . GLY A 1 88 ? 6.386 -6.415 2.955 1.00 83.06 88 GLY A C 1
ATOM 668 O O . GLY A 1 88 ? 5.433 -6.764 3.639 1.00 83.06 88 GLY A O 1
ATOM 669 N N . SER A 1 89 ? 7.215 -5.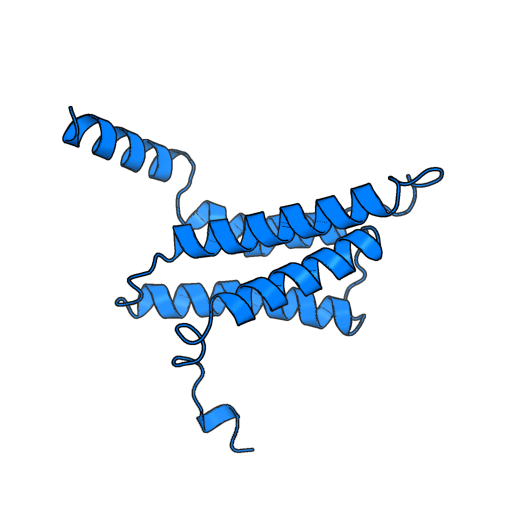434 3.331 1.00 86.06 89 SER A N 1
ATOM 670 C CA . SER A 1 89 ? 7.088 -4.764 4.637 1.00 86.06 89 SER A CA 1
ATOM 671 C C . SER A 1 89 ? 5.749 -4.039 4.819 1.00 86.06 89 SER A C 1
ATOM 673 O O . SER A 1 89 ? 5.162 -4.064 5.898 1.00 86.06 89 SER A O 1
ATOM 675 N N . HIS A 1 90 ? 5.218 -3.433 3.753 1.00 86.94 90 HIS A N 1
ATOM 676 C CA . HIS A 1 90 ? 3.922 -2.763 3.813 1.00 86.94 90 HIS A CA 1
ATOM 677 C C . HIS A 1 90 ? 2.762 -3.769 3.905 1.00 86.94 90 HIS A C 1
ATOM 679 O O . HIS A 1 90 ? 1.785 -3.538 4.620 1.00 86.94 90 HIS A O 1
ATOM 685 N N . LEU A 1 91 ? 2.842 -4.887 3.184 1.00 87.62 91 LEU A N 1
ATOM 686 C CA . LEU A 1 91 ? 1.852 -5.959 3.273 1.00 87.62 91 LEU A CA 1
ATOM 687 C C . LEU A 1 91 ? 1.901 -6.653 4.634 1.00 87.62 91 LEU A C 1
ATOM 689 O O . LEU A 1 91 ? 0.852 -6.972 5.179 1.00 87.62 91 LEU A O 1
ATOM 693 N N . GLU A 1 92 ? 3.086 -6.828 5.214 1.00 88.56 92 GLU A N 1
ATOM 694 C CA . GLU A 1 92 ? 3.267 -7.354 6.567 1.00 88.56 92 GLU A CA 1
ATOM 695 C C . GLU A 1 92 ? 2.639 -6.433 7.619 1.00 88.56 92 GLU A C 1
ATOM 697 O O . GLU A 1 92 ? 1.961 -6.912 8.529 1.00 88.56 92 GLU A O 1
ATOM 702 N N . PHE A 1 93 ? 2.779 -5.113 7.460 1.00 89.38 93 PHE A N 1
ATOM 703 C CA . PHE A 1 93 ? 2.059 -4.137 8.279 1.00 89.38 93 PHE A CA 1
ATOM 704 C C . PHE A 1 93 ? 0.537 -4.302 8.145 1.00 89.38 93 PHE A C 1
ATOM 706 O O . PHE A 1 93 ? -0.155 -4.420 9.155 1.00 89.38 93 PHE A O 1
ATOM 713 N N . ILE A 1 94 ? 0.009 -4.374 6.916 1.00 90.06 94 ILE A N 1
ATOM 714 C CA . ILE A 1 94 ? -1.431 -4.575 6.681 1.00 90.06 94 ILE A CA 1
ATOM 715 C C . ILE A 1 94 ? -1.908 -5.886 7.315 1.00 90.06 94 ILE A C 1
ATOM 717 O O . ILE A 1 94 ? -2.912 -5.891 8.022 1.00 90.06 94 ILE A O 1
ATOM 721 N N . ALA A 1 95 ? -1.185 -6.985 7.103 1.00 89.06 95 ALA A N 1
ATOM 722 C CA . ALA A 1 95 ? -1.520 -8.292 7.653 1.00 89.06 95 ALA A CA 1
ATOM 723 C C . ALA A 1 95 ? -1.496 -8.281 9.186 1.00 89.06 95 ALA A C 1
ATOM 725 O O . ALA A 1 95 ? -2.432 -8.765 9.813 1.00 89.06 95 ALA A O 1
ATOM 726 N N . SER A 1 96 ? -0.482 -7.662 9.793 1.00 88.12 96 SER A N 1
ATOM 727 C CA . SER A 1 96 ? -0.382 -7.520 11.249 1.00 88.12 96 SER A CA 1
ATOM 728 C C . SER A 1 96 ? -1.533 -6.696 11.827 1.00 88.12 96 SER A C 1
ATOM 730 O O . SER A 1 96 ? -2.016 -6.993 12.919 1.00 88.12 96 SER A O 1
ATOM 732 N N . ALA A 1 97 ? -1.989 -5.668 11.107 1.00 88.06 97 ALA A N 1
ATOM 733 C CA . ALA A 1 97 ? -3.137 -4.860 11.510 1.00 88.06 97 ALA A CA 1
ATOM 734 C C . ALA A 1 97 ? -4.460 -5.624 11.373 1.00 88.06 97 ALA A C 1
ATOM 736 O O . ALA A 1 97 ? -5.327 -5.506 12.236 1.00 88.06 97 ALA A O 1
ATOM 737 N N . LEU A 1 98 ? -4.614 -6.431 10.320 1.00 87.19 98 LEU A N 1
ATOM 738 C CA . LEU A 1 98 ? -5.790 -7.284 10.119 1.00 87.19 98 LEU A CA 1
ATOM 739 C C . LEU A 1 98 ? -5.869 -8.425 11.141 1.00 87.19 98 LEU A C 1
ATOM 741 O O . LEU A 1 98 ? -6.956 -8.739 11.613 1.00 87.19 98 LEU A O 1
ATOM 745 N N . ASP A 1 99 ? -4.724 -8.997 11.514 1.00 88.19 99 ASP A N 1
ATOM 746 C CA . ASP A 1 99 ? -4.594 -10.040 12.542 1.00 88.19 99 ASP A CA 1
ATOM 747 C C . ASP A 1 99 ? -4.760 -9.486 13.973 1.00 88.19 99 ASP A C 1
ATOM 749 O O . ASP A 1 99 ? -4.692 -10.216 14.957 1.00 88.19 99 ASP A O 1
ATOM 753 N N . GLY A 1 100 ? -4.933 -8.167 14.116 1.00 84.12 100 GLY A N 1
ATOM 754 C CA . GLY A 1 100 ? -5.089 -7.499 15.409 1.00 84.12 100 GLY A CA 1
ATOM 755 C C . GLY A 1 100 ? -3.809 -7.426 16.249 1.00 84.12 100 GLY A C 1
ATOM 756 O O . GLY A 1 100 ? -3.860 -6.953 17.383 1.00 84.12 100 GLY A O 1
ATOM 757 N N . LYS A 1 101 ? -2.654 -7.840 15.706 1.00 85.06 101 LYS A N 1
ATOM 758 C CA . LYS A 1 101 ? -1.338 -7.727 16.364 1.00 85.06 101 LYS A CA 1
ATOM 759 C C . LYS A 1 101 ? -0.924 -6.276 16.581 1.00 85.06 101 LYS A C 1
ATOM 761 O O . LYS A 1 101 ? -0.229 -5.971 17.547 1.00 85.06 101 LYS A O 1
ATOM 766 N N . ILE A 1 102 ? -1.347 -5.387 15.685 1.00 86.38 102 ILE A N 1
ATOM 767 C CA . ILE A 1 102 ? -1.166 -3.941 15.820 1.00 86.38 102 ILE A CA 1
ATOM 768 C C . ILE A 1 102 ? -2.528 -3.248 15.774 1.00 86.38 102 ILE A C 1
ATOM 770 O O . ILE A 1 102 ? -3.364 -3.531 14.918 1.00 86.38 102 ILE A O 1
ATOM 774 N N . SER A 1 103 ? -2.759 -2.327 16.709 1.00 84.56 103 SER A N 1
ATOM 775 C CA . SER A 1 103 ? -3.975 -1.515 16.722 1.00 84.56 103 SER A CA 1
ATOM 776 C C . SER A 1 103 ? -3.800 -0.319 15.798 1.00 84.56 103 SER A C 1
ATOM 778 O O . SER A 1 103 ? -2.951 0.536 16.038 1.00 84.56 103 SER A O 1
ATOM 780 N N . VAL A 1 104 ? -4.666 -0.210 14.797 1.00 83.56 104 VAL A N 1
ATOM 781 C CA . VAL A 1 104 ? -4.775 0.991 13.969 1.00 83.56 104 VAL A CA 1
ATOM 782 C C . VAL A 1 104 ? -5.553 2.066 14.742 1.00 83.56 104 VAL A C 1
ATOM 784 O O . VAL A 1 104 ? -6.578 1.790 15.379 1.00 83.56 104 VAL A O 1
ATOM 787 N N . GLY A 1 105 ? -5.028 3.289 14.733 1.00 82.31 105 GLY A N 1
ATOM 788 C CA . GLY A 1 105 ? -5.591 4.455 15.411 1.00 82.31 105 GLY A CA 1
ATOM 789 C C . GLY A 1 105 ? -6.678 5.185 14.611 1.00 82.31 105 GLY A C 1
ATOM 790 O O . GLY A 1 105 ? -7.528 5.860 15.189 1.00 82.31 105 GLY A O 1
ATOM 791 N N . CYS A 1 106 ? -6.693 5.028 13.284 1.00 80.50 106 CYS A N 1
ATOM 792 C CA . CYS A 1 106 ? -7.618 5.738 12.397 1.00 80.50 106 CYS A CA 1
ATOM 793 C C . CYS A 1 106 ? -9.051 5.169 12.379 1.00 80.50 106 CYS A C 1
ATOM 795 O O . CYS A 1 106 ? -9.382 4.184 13.044 1.00 80.50 106 CYS A O 1
ATOM 797 N N . GLU A 1 107 ? -9.924 5.808 11.591 1.00 84.31 107 GLU A N 1
ATOM 798 C CA . GLU A 1 107 ? -11.269 5.302 11.321 1.00 84.31 107 GLU A CA 1
ATOM 799 C C . GLU A 1 107 ? -11.262 3.887 10.759 1.00 84.31 107 GLU A C 1
ATOM 801 O O . GLU A 1 107 ? -10.554 3.600 9.795 1.00 84.31 107 GLU A O 1
ATOM 806 N N . THR A 1 108 ? -12.182 3.050 11.239 1.00 84.62 108 THR A N 1
ATOM 807 C CA . THR A 1 108 ? -12.447 1.744 10.629 1.00 84.62 108 THR A CA 1
ATOM 808 C C . THR A 1 108 ? -12.780 1.872 9.140 1.00 84.62 108 THR A C 1
ATOM 810 O O . THR A 1 108 ? -12.293 1.071 8.348 1.00 84.62 108 THR A O 1
ATOM 813 N N . ALA A 1 109 ? -13.541 2.900 8.745 1.00 86.88 109 ALA A N 1
ATOM 814 C CA . ALA A 1 109 ? -13.865 3.175 7.346 1.00 86.88 109 ALA A CA 1
ATOM 815 C C . ALA A 1 109 ? -12.621 3.540 6.517 1.00 86.88 109 ALA A C 1
ATOM 817 O O . ALA A 1 109 ? -12.369 2.883 5.510 1.00 86.88 109 ALA A O 1
ATOM 818 N N . THR A 1 110 ? -11.794 4.490 6.983 1.00 87.94 110 THR A N 1
ATOM 819 C CA . THR A 1 110 ? -10.518 4.863 6.336 1.00 87.94 110 THR A CA 1
ATOM 820 C C . THR A 1 110 ? -9.604 3.651 6.178 1.00 87.94 110 THR A C 1
ATOM 822 O O . THR A 1 110 ? -9.052 3.430 5.103 1.00 87.94 110 THR A O 1
ATOM 825 N N . TRP A 1 111 ? -9.437 2.848 7.234 1.00 89.56 111 TRP A N 1
ATOM 826 C CA . TRP A 1 111 ? -8.605 1.646 7.189 1.00 89.56 111 TRP A CA 1
ATOM 827 C C . TRP A 1 111 ? -9.145 0.621 6.189 1.00 89.56 111 TRP A C 1
ATOM 829 O O . TRP A 1 111 ? -8.401 0.111 5.351 1.00 89.56 111 TRP A O 1
ATOM 839 N N . ARG A 1 112 ? -10.454 0.351 6.227 1.00 90.19 112 ARG A N 1
ATOM 840 C CA . ARG A 1 112 ? -11.091 -0.627 5.342 1.00 90.19 112 ARG A CA 1
ATOM 841 C C . ARG A 1 112 ? -10.984 -0.219 3.875 1.00 90.19 112 ARG A C 1
ATOM 843 O O . ARG A 1 112 ? -10.613 -1.053 3.049 1.00 90.19 112 ARG A O 1
ATOM 850 N N . THR A 1 113 ? -11.288 1.035 3.538 1.00 92.00 113 THR A N 1
ATOM 851 C CA . THR A 1 113 ? -11.200 1.509 2.147 1.00 92.00 113 THR A CA 1
ATOM 852 C C . THR A 1 113 ? -9.763 1.623 1.674 1.00 92.00 113 THR A C 1
ATOM 854 O O . THR A 1 113 ? -9.493 1.333 0.511 1.00 92.00 113 THR A O 1
ATOM 857 N N . TYR A 1 114 ? -8.826 1.948 2.565 1.00 91.44 114 TYR A N 1
ATOM 858 C CA . TYR A 1 114 ? -7.403 1.906 2.260 1.00 91.44 114 TYR A CA 1
ATOM 859 C C . TYR A 1 114 ? -6.948 0.496 1.866 1.00 91.44 114 TYR A C 1
ATOM 861 O O . TYR A 1 114 ? -6.426 0.307 0.768 1.00 91.44 114 TYR A O 1
ATOM 869 N N . VAL A 1 115 ? -7.204 -0.509 2.711 1.00 91.44 115 VAL A N 1
ATOM 870 C CA . VAL A 1 115 ? -6.819 -1.903 2.435 1.00 91.44 115 VAL A CA 1
ATOM 871 C C . VAL A 1 115 ? -7.503 -2.411 1.166 1.00 91.44 115 VAL A C 1
ATOM 873 O O . VAL A 1 115 ? -6.838 -2.947 0.281 1.00 91.44 115 VAL A O 1
ATOM 876 N N . SER A 1 116 ? -8.814 -2.184 1.031 1.00 90.81 116 SER A N 1
ATOM 877 C CA . SER A 1 116 ? -9.561 -2.573 -0.169 1.00 90.81 116 SER A CA 1
ATOM 878 C C . SER A 1 116 ? -9.031 -1.882 -1.427 1.00 90.81 116 SER A C 1
ATOM 880 O O . SER A 1 116 ? -8.971 -2.509 -2.482 1.00 90.81 116 SER A O 1
ATOM 882 N N . GLY A 1 117 ? -8.656 -0.606 -1.335 1.00 89.56 117 GLY A N 1
ATOM 883 C CA . GLY A 1 117 ? -8.105 0.167 -2.442 1.00 89.56 117 GLY A CA 1
ATOM 884 C C . GLY A 1 117 ? -6.728 -0.335 -2.857 1.00 89.56 117 GLY A C 1
ATOM 885 O O . GLY A 1 117 ? -6.499 -0.549 -4.042 1.00 89.56 117 GLY A O 1
ATOM 886 N N . VAL A 1 118 ? -5.837 -0.593 -1.896 1.00 86.50 118 VAL A N 1
ATOM 887 C CA . VAL A 1 118 ? -4.499 -1.140 -2.163 1.00 86.50 118 VAL A CA 1
ATOM 888 C C . VAL A 1 118 ? -4.610 -2.508 -2.830 1.00 86.50 118 VAL A C 1
ATOM 890 O O . VAL A 1 118 ? -4.018 -2.710 -3.885 1.00 86.50 118 VAL A O 1
ATOM 893 N N . VAL A 1 119 ? -5.414 -3.424 -2.280 1.00 87.12 119 VAL A N 1
ATOM 894 C CA . VAL A 1 119 ? -5.598 -4.765 -2.858 1.00 87.12 119 VAL A CA 1
ATOM 895 C C . VAL A 1 119 ? -6.238 -4.685 -4.244 1.00 87.12 119 VAL A C 1
ATOM 897 O O . VAL A 1 119 ? -5.734 -5.307 -5.173 1.00 87.12 119 VAL A O 1
ATOM 900 N N . SER A 1 120 ? -7.300 -3.892 -4.416 1.00 86.19 120 SER A N 1
ATOM 901 C CA . SER A 1 120 ? -7.975 -3.731 -5.712 1.00 86.19 120 SER A CA 1
ATOM 902 C C . SER A 1 120 ? -7.040 -3.170 -6.781 1.00 86.19 120 SER A C 1
ATOM 904 O O . SER A 1 120 ? -6.990 -3.687 -7.898 1.00 86.19 120 SER A O 1
ATOM 906 N N . LEU A 1 121 ? -6.244 -2.155 -6.437 1.00 81.94 121 LEU A N 1
ATOM 907 C CA . LEU A 1 121 ? -5.277 -1.564 -7.355 1.00 81.94 121 LEU A CA 1
ATOM 908 C C . LEU A 1 121 ? -4.117 -2.509 -7.651 1.00 81.94 121 LEU A C 1
ATOM 910 O O . LEU A 1 121 ? -3.674 -2.562 -8.791 1.00 81.94 121 LEU A O 1
ATOM 914 N N . MET A 1 122 ? -3.654 -3.290 -6.674 1.00 76.31 122 MET A N 1
ATOM 915 C CA . MET A 1 122 ? -2.681 -4.349 -6.929 1.00 76.31 122 MET A CA 1
ATOM 916 C C . MET A 1 122 ? -3.265 -5.373 -7.907 1.00 76.31 122 MET A C 1
ATOM 918 O O . MET A 1 122 ? -2.695 -5.566 -8.971 1.00 76.31 122 MET A O 1
ATOM 922 N N . VAL A 1 123 ? -4.436 -5.952 -7.632 1.00 76.00 123 VAL A N 1
ATOM 923 C CA . VAL A 1 123 ? -5.086 -6.925 -8.533 1.00 76.00 123 VAL A CA 1
ATOM 924 C C . VAL A 1 123 ? -5.315 -6.343 -9.935 1.00 76.00 123 VAL A C 1
ATOM 926 O O . VAL A 1 123 ? -5.022 -7.001 -10.927 1.00 76.00 123 VAL A O 1
ATOM 929 N N . SER A 1 124 ? -5.763 -5.090 -10.033 1.00 70.31 124 SER A N 1
ATOM 930 C CA . SER A 1 124 ? -6.015 -4.415 -11.316 1.00 70.31 124 SER A CA 1
ATOM 931 C C . SER A 1 124 ? -4.730 -4.114 -12.095 1.00 70.31 124 SER A C 1
ATOM 933 O O . SER A 1 124 ? -4.723 -4.151 -13.323 1.00 70.31 124 SER A O 1
ATOM 935 N N . CYS A 1 125 ? -3.627 -3.843 -11.395 1.00 59.78 125 CYS A N 1
ATOM 936 C CA . CYS A 1 125 ? -2.308 -3.637 -11.991 1.00 59.78 125 CYS A CA 1
ATOM 937 C C . CYS A 1 125 ? -1.549 -4.956 -12.261 1.00 59.78 125 CYS A C 1
ATOM 939 O O . CYS A 1 125 ? -0.444 -4.912 -12.809 1.00 59.78 125 CYS A O 1
ATOM 941 N N . LEU A 1 126 ? -2.108 -6.127 -11.916 1.00 57.09 126 LEU A N 1
ATOM 942 C CA . LEU A 1 126 ? -1.440 -7.428 -12.017 1.00 57.09 126 LEU A CA 1
ATOM 943 C C . LEU A 1 126 ? -2.207 -8.445 -12.884 1.00 57.09 126 LEU A C 1
ATOM 945 O O . LEU A 1 126 ? -3.098 -9.149 -12.416 1.00 57.09 126 LEU A O 1
ATOM 949 N N . PRO A 1 127 ? -1.742 -8.629 -14.129 1.00 50.12 127 PRO A N 1
ATOM 950 C CA . PRO A 1 127 ? -1.053 -9.888 -14.459 1.00 50.12 127 PRO A CA 1
ATOM 951 C C . PRO A 1 127 ? 0.477 -9.748 -14.597 1.00 50.12 127 PRO A C 1
ATOM 953 O O . PRO A 1 127 ? 1.180 -10.752 -14.660 1.00 50.12 127 PRO A O 1
ATOM 956 N N . LEU A 1 128 ? 1.030 -8.528 -14.579 1.00 52.69 128 LEU A N 1
ATOM 957 C CA . LEU A 1 128 ? 2.470 -8.291 -14.785 1.00 52.69 128 LEU A CA 1
ATOM 958 C C . LEU A 1 128 ? 3.336 -8.361 -13.511 1.00 52.69 128 LEU A C 1
ATOM 960 O O . LEU A 1 128 ? 4.534 -8.594 -13.638 1.00 52.69 128 LEU A O 1
ATOM 964 N N . TRP A 1 129 ? 2.784 -8.185 -12.298 1.00 54.09 129 TRP A N 1
ATOM 965 C CA . TRP A 1 129 ? 3.575 -8.289 -11.050 1.00 54.09 129 TRP A CA 1
ATOM 966 C C . TRP A 1 129 ? 3.430 -9.646 -10.318 1.00 54.09 129 TRP A C 1
ATOM 968 O O . TRP A 1 129 ? 4.170 -9.889 -9.371 1.00 54.09 129 TRP A O 1
ATOM 978 N N . VAL A 1 130 ? 2.528 -10.544 -10.756 1.00 47.00 130 VAL A N 1
ATOM 979 C CA . VAL A 1 130 ? 2.296 -11.892 -10.163 1.00 47.00 130 VAL A CA 1
ATOM 980 C C . VAL A 1 130 ? 3.143 -12.953 -10.855 1.00 47.00 130 VAL A C 1
ATOM 982 O O . VAL A 1 130 ? 3.505 -13.938 -10.225 1.00 47.00 130 VAL A O 1
ATOM 985 N N . ALA A 1 131 ? 3.572 -12.714 -12.098 1.00 48.91 131 ALA A N 1
ATOM 986 C CA . ALA A 1 131 ? 4.533 -13.571 -12.796 1.00 48.91 131 ALA A CA 1
ATOM 987 C C . ALA A 1 131 ? 5.917 -13.653 -12.105 1.00 48.91 131 ALA A C 1
ATOM 989 O O . ALA A 1 131 ? 6.809 -14.342 -12.588 1.00 48.91 131 ALA A O 1
ATOM 990 N N . GLU A 1 132 ? 6.111 -12.937 -10.994 1.00 51.69 132 GLU A N 1
ATOM 991 C CA . GLU A 1 132 ? 7.362 -12.841 -10.242 1.00 51.69 132 GLU A CA 1
ATOM 992 C C . GLU A 1 132 ? 7.228 -13.314 -8.780 1.00 51.69 132 GLU A C 1
ATOM 994 O O . GLU A 1 132 ? 8.171 -13.171 -7.999 1.00 51.69 132 GLU A O 1
ATOM 999 N N . ILE A 1 133 ? 6.065 -13.868 -8.407 1.00 50.75 133 ILE A N 1
ATOM 1000 C CA . ILE A 1 133 ? 5.909 -14.672 -7.191 1.00 50.75 133 ILE A CA 1
ATOM 1001 C C . ILE A 1 133 ? 6.248 -16.103 -7.592 1.00 50.75 133 ILE A C 1
ATOM 1003 O O . ILE A 1 133 ? 5.566 -16.700 -8.422 1.00 50.75 133 ILE A O 1
ATOM 1007 N N . ASP A 1 134 ? 7.341 -16.612 -7.036 1.00 46.97 134 ASP A N 1
ATOM 1008 C CA . ASP A 1 134 ? 7.815 -17.971 -7.255 1.00 46.97 134 ASP A CA 1
ATOM 1009 C C . ASP A 1 134 ? 6.682 -18.976 -6.993 1.00 46.97 134 ASP A C 1
ATOM 1011 O O . ASP A 1 134 ? 6.171 -19.094 -5.875 1.00 46.97 134 ASP A O 1
ATOM 1015 N N . THR A 1 135 ? 6.253 -19.677 -8.042 1.00 54.28 135 THR A N 1
ATOM 1016 C CA . THR A 1 135 ? 5.174 -20.670 -7.976 1.00 54.28 135 THR A CA 1
ATOM 1017 C C . THR A 1 135 ? 5.528 -21.858 -7.080 1.00 54.28 135 THR A C 1
ATOM 1019 O O . THR A 1 135 ? 4.639 -22.616 -6.703 1.00 54.28 135 THR A O 1
ATOM 1022 N N . GLU A 1 136 ? 6.798 -21.996 -6.686 1.00 53.94 136 GLU A N 1
ATOM 1023 C CA . GLU A 1 136 ? 7.264 -22.992 -5.716 1.00 53.94 136 GLU A CA 1
ATOM 1024 C C . GLU A 1 136 ? 6.694 -22.766 -4.301 1.00 53.94 136 GLU A C 1
ATOM 1026 O O . GLU A 1 136 ? 6.570 -23.720 -3.537 1.00 53.94 136 GLU A O 1
ATOM 1031 N N . VAL A 1 137 ? 6.265 -21.546 -3.945 1.00 54.44 137 VAL A N 1
ATOM 1032 C CA . VAL A 1 137 ? 5.661 -21.268 -2.622 1.00 54.44 137 VAL A CA 1
ATOM 1033 C C 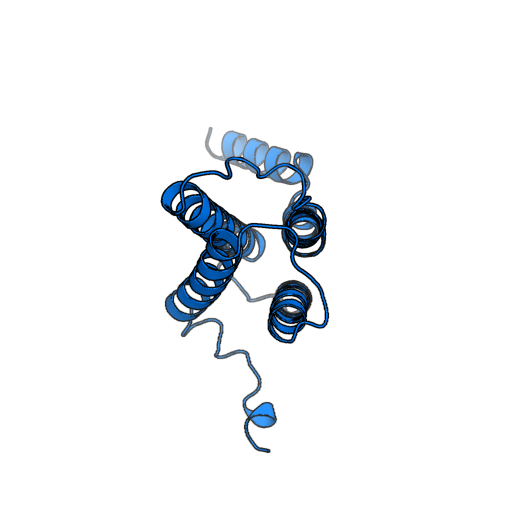. VAL A 1 137 ? 4.199 -21.738 -2.538 1.00 54.44 137 VAL A C 1
ATOM 1035 O O . VAL A 1 137 ? 3.695 -21.994 -1.449 1.00 54.44 137 VAL A O 1
ATOM 1038 N N . LEU A 1 138 ? 3.519 -21.912 -3.676 1.00 48.59 138 LEU A N 1
ATOM 1039 C CA . LEU A 1 138 ? 2.123 -22.378 -3.751 1.00 48.59 138 LEU A CA 1
ATOM 1040 C C . LEU A 1 138 ? 1.995 -23.901 -3.922 1.00 48.59 138 LEU A C 1
ATOM 1042 O O . LEU A 1 138 ? 0.899 -24.403 -4.165 1.00 48.59 138 LEU A O 1
ATOM 1046 N N . LYS A 1 139 ? 3.104 -24.641 -3.803 1.00 46.66 139 LYS A N 1
ATOM 1047 C CA . LYS A 1 139 ? 3.137 -26.106 -3.909 1.00 46.66 139 LYS A CA 1
ATOM 1048 C C . LYS A 1 139 ? 3.301 -26.808 -2.553 1.00 46.66 139 LYS A C 1
ATOM 1050 O O . LYS A 1 139 ? 3.853 -27.907 -2.498 1.00 46.66 139 LYS A O 1
ATOM 1055 N N . SER A 1 140 ? 2.822 -26.196 -1.470 1.00 37.53 140 SER A N 1
ATOM 1056 C CA . SER A 1 140 ? 2.741 -26.833 -0.150 1.00 37.53 140 SER A CA 1
ATOM 1057 C C . SER A 1 140 ? 1.316 -26.911 0.358 1.00 37.53 140 SER A C 1
ATOM 1059 O O . SER A 1 140 ? 0.537 -25.971 0.096 1.00 37.53 140 SER A O 1
#

Secondary structure (DSSP, 8-state):
-HHHHHHHHHHHHHHTTHHHHHHHIIIIIHHHHHHH--GGG-TT---HHHHHHHHHHHHHHHHHHHHHHH-S----HHHHHHHHHHHHHHHHHHHHHHTTSS---S-HHHHHHHHHHHHHHHHHH-STTTTTS-GGGG--